Protein AF-A0A6M1YLV9-F1 (afdb_monomer)

Radius of gyration: 17.31 Å; Cα contacts (8 Å, |Δi|>4): 8; chains: 1; bounding box: 48×29×38 Å

Foldseek 3Di:
DDDPPPPPDPDPVVVVCVVVVVVVVLVPDDCPDPVNVVVVVVVVVVVPPPDDDDPDD

Structure (mmCIF, N/CA/C/O backbone):
data_AF-A0A6M1YLV9-F1
#
_entry.id   AF-A0A6M1YLV9-F1
#
loop_
_atom_site.group_PDB
_atom_site.id
_atom_site.type_symbol
_atom_site.label_atom_id
_atom_site.label_alt_id
_atom_site.label_comp_id
_atom_site.label_asym_id
_atom_site.label_entity_id
_atom_site.label_seq_id
_atom_site.pdbx_PDB_ins_code
_atom_site.Cartn_x
_atom_site.Cartn_y
_atom_site.Cartn_z
_atom_site.occupancy
_atom_site.B_iso_or_equiv
_atom_site.auth_seq_id
_atom_site.auth_comp_id
_atom_site.auth_asym_id
_atom_site.auth_atom_id
_atom_site.pdbx_PDB_model_num
ATOM 1 N N . GLN A 1 1 ? -9.808 10.920 25.302 1.00 43.97 1 GLN A N 1
ATOM 2 C CA . GLN A 1 1 ? -10.901 10.449 24.420 1.00 43.97 1 GLN A CA 1
ATOM 3 C C . GLN A 1 1 ? -10.319 9.484 23.400 1.00 43.97 1 GLN A C 1
ATOM 5 O O . GLN A 1 1 ? -9.350 9.838 22.744 1.00 43.97 1 GLN A O 1
ATOM 10 N N . ARG A 1 2 ? -10.840 8.255 23.310 1.00 48.12 2 ARG A N 1
ATOM 11 C CA . ARG A 1 2 ? -10.384 7.239 22.348 1.00 48.12 2 ARG A CA 1
ATOM 12 C C . ARG A 1 2 ? -11.244 7.403 21.092 1.00 48.12 2 ARG A C 1
ATOM 14 O O . ARG A 1 2 ? -12.403 7.008 21.099 1.00 48.12 2 ARG A O 1
ATOM 21 N N . VAL A 1 3 ? -10.728 8.091 20.076 1.00 49.78 3 VAL A N 1
ATOM 22 C CA . VAL A 1 3 ? -11.444 8.276 18.805 1.00 49.78 3 VAL A CA 1
ATOM 23 C C . VAL A 1 3 ? -11.421 6.936 18.071 1.00 49.78 3 VAL A C 1
ATOM 25 O O . VAL A 1 3 ? -10.356 6.456 17.687 1.00 49.78 3 VAL A O 1
ATOM 28 N N . ILE A 1 4 ? -12.582 6.290 17.951 1.00 60.34 4 ILE A N 1
ATOM 29 C CA . ILE A 1 4 ? -12.736 5.053 17.183 1.00 60.34 4 ILE A CA 1
ATOM 30 C C . ILE A 1 4 ? -12.868 5.465 15.717 1.00 60.34 4 ILE A C 1
ATOM 32 O O . ILE A 1 4 ? -13.937 5.856 15.268 1.00 60.34 4 ILE A O 1
ATOM 36 N N . TYR A 1 5 ? -11.759 5.411 14.982 1.00 53.59 5 TYR A N 1
ATOM 37 C CA . TYR A 1 5 ? -11.708 5.722 13.546 1.00 53.59 5 TYR A CA 1
ATOM 38 C C . TYR A 1 5 ? -12.280 4.605 12.654 1.00 53.59 5 TYR A C 1
ATOM 40 O O . TYR A 1 5 ? -12.263 4.721 11.432 1.00 53.59 5 TYR A O 1
ATOM 48 N N . ASN A 1 6 ? -12.767 3.512 13.245 1.00 54.81 6 ASN A N 1
ATOM 49 C CA . ASN A 1 6 ? -13.127 2.296 12.528 1.00 54.81 6 ASN A CA 1
ATOM 50 C C . ASN A 1 6 ? -14.652 2.169 12.389 1.00 54.81 6 ASN A C 1
ATOM 52 O O . ASN A 1 6 ? -15.275 1.344 13.044 1.00 54.81 6 ASN A O 1
ATOM 56 N N . THR A 1 7 ? -15.265 3.034 11.580 1.00 63.75 7 THR A N 1
ATOM 57 C CA . THR A 1 7 ? -16.663 2.873 11.126 1.00 63.75 7 THR A CA 1
ATOM 58 C C . THR A 1 7 ? -16.760 2.418 9.670 1.00 63.75 7 THR A C 1
ATOM 60 O O . THR A 1 7 ? -17.860 2.225 9.167 1.00 63.75 7 THR A O 1
ATOM 63 N N . TYR A 1 8 ? -15.627 2.240 8.982 1.00 74.44 8 TYR A N 1
ATOM 64 C CA . TYR A 1 8 ? -15.594 1.835 7.572 1.00 74.44 8 TYR A CA 1
ATOM 65 C C . TYR A 1 8 ? -15.711 0.323 7.360 1.00 74.44 8 TYR A C 1
ATOM 67 O O . TYR A 1 8 ? -16.077 -0.102 6.269 1.00 74.44 8 TYR A O 1
ATOM 75 N N . TYR A 1 9 ? -15.413 -0.477 8.386 1.00 77.19 9 TYR A N 1
ATOM 76 C CA . TYR A 1 9 ? -15.483 -1.934 8.336 1.00 77.19 9 TYR A CA 1
ATOM 77 C C . TYR A 1 9 ? -16.346 -2.432 9.486 1.00 77.19 9 TYR A C 1
ATOM 79 O O . TYR A 1 9 ? -16.077 -2.118 10.647 1.00 77.19 9 TYR A O 1
ATOM 87 N N . GLU A 1 10 ? -17.387 -3.187 9.147 1.00 82.19 10 GLU A N 1
ATOM 88 C CA . GLU A 1 10 ? -18.316 -3.775 10.113 1.00 82.19 10 GLU A CA 1
ATOM 89 C C . GLU A 1 10 ? -17.634 -4.884 10.925 1.00 82.19 10 GLU A C 1
ATOM 91 O O . GLU A 1 10 ? -17.841 -4.988 12.135 1.00 82.19 10 GLU A O 1
ATOM 96 N N . TYR A 1 11 ? -16.738 -5.646 10.285 1.00 84.31 11 TYR A N 1
ATOM 97 C CA . TYR A 1 11 ? -16.002 -6.738 10.908 1.00 84.31 11 TYR A CA 1
ATOM 98 C C . TYR A 1 11 ? -14.490 -6.496 10.904 1.00 84.31 11 TYR A C 1
ATOM 100 O O . TYR A 1 11 ? -13.908 -5.931 9.976 1.00 84.31 11 TYR A O 1
ATOM 108 N N . PHE A 1 12 ? -13.824 -6.972 11.961 1.00 83.75 12 PHE A N 1
ATOM 109 C CA . PHE A 1 12 ? -12.366 -6.891 12.073 1.00 83.75 12 PHE A CA 1
ATOM 110 C C . PHE A 1 12 ? -11.655 -7.627 10.932 1.00 83.75 12 PHE A C 1
ATOM 112 O O . PHE A 1 12 ? -10.628 -7.148 10.456 1.00 83.75 12 PHE A O 1
ATOM 119 N N . ASP A 1 13 ? -12.189 -8.765 10.481 1.00 87.62 13 ASP A N 1
ATOM 120 C CA . ASP A 1 13 ? -11.593 -9.521 9.380 1.00 87.62 13 ASP A CA 1
ATOM 121 C C . ASP A 1 13 ? -11.605 -8.751 8.055 1.00 87.62 13 ASP A C 1
ATOM 123 O O . ASP A 1 13 ? -10.622 -8.834 7.322 1.00 87.62 13 ASP A O 1
ATOM 127 N N . ASP A 1 14 ? -12.621 -7.925 7.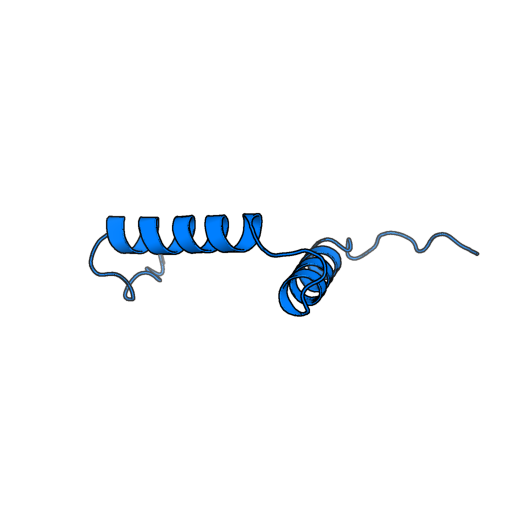791 1.00 85.88 14 ASP A N 1
ATOM 128 C CA . ASP A 1 14 ? -12.663 -7.084 6.587 1.00 85.88 14 ASP A CA 1
ATOM 129 C C . ASP A 1 14 ? -11.557 -6.025 6.624 1.00 85.88 14 ASP A C 1
ATOM 131 O O . ASP A 1 14 ? -10.812 -5.844 5.658 1.00 85.88 14 ASP A O 1
ATOM 135 N N . PHE A 1 15 ? -11.382 -5.375 7.781 1.00 86.19 15 PHE A N 1
ATOM 136 C CA . PHE A 1 15 ? -10.274 -4.448 8.001 1.00 86.19 15 PHE A CA 1
ATOM 137 C C . PHE A 1 15 ? -8.922 -5.156 7.849 1.00 86.19 15 PHE A C 1
ATOM 139 O O . PHE A 1 15 ? -8.024 -4.664 7.162 1.00 86.19 15 PHE A O 1
ATOM 146 N N . ARG A 1 16 ? -8.778 -6.336 8.463 1.00 87.62 16 ARG A N 1
ATOM 147 C CA . ARG A 1 16 ? -7.566 -7.155 8.396 1.00 87.62 16 ARG A CA 1
ATOM 148 C C . ARG A 1 16 ? -7.232 -7.490 6.944 1.00 87.62 16 ARG A C 1
ATOM 150 O O . ARG A 1 16 ? -6.101 -7.275 6.512 1.00 87.62 16 ARG A O 1
ATOM 157 N N . GLN A 1 17 ? -8.206 -7.974 6.182 1.00 91.69 17 GLN A N 1
ATOM 158 C CA . GLN A 1 17 ? -8.032 -8.331 4.781 1.00 91.69 17 GLN A CA 1
ATOM 159 C C . GLN A 1 17 ? -7.685 -7.114 3.922 1.00 91.69 17 GLN A C 1
ATOM 161 O O . GLN A 1 17 ? -6.781 -7.211 3.095 1.00 91.69 17 GLN A O 1
ATOM 166 N N . ALA A 1 18 ? -8.330 -5.966 4.139 1.00 88.81 18 ALA A N 1
ATOM 167 C CA . ALA A 1 18 ? -8.020 -4.737 3.415 1.00 88.81 18 ALA A CA 1
ATOM 168 C C . ALA A 1 18 ? -6.575 -4.279 3.660 1.00 88.81 18 ALA A C 1
ATOM 170 O O . ALA A 1 18 ? -5.844 -3.988 2.712 1.00 88.81 18 ALA A O 1
ATOM 171 N N . VAL A 1 19 ? -6.131 -4.279 4.922 1.00 88.19 19 VAL A N 1
ATOM 172 C CA . VAL A 1 19 ? -4.762 -3.889 5.288 1.00 88.19 19 VAL A CA 1
ATOM 173 C C . VAL A 1 19 ? -3.736 -4.857 4.702 1.00 88.19 19 VAL A C 1
ATOM 175 O O . VAL A 1 19 ? -2.803 -4.425 4.026 1.00 88.19 19 VAL A O 1
ATOM 178 N N . PHE A 1 20 ? -3.896 -6.166 4.913 1.00 90.62 20 PHE A N 1
ATOM 179 C CA . PHE A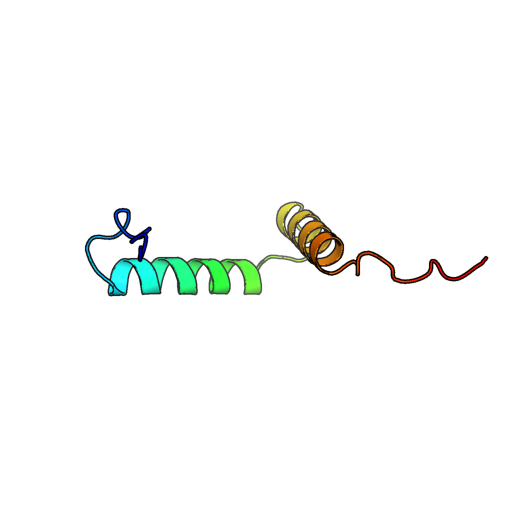 1 20 ? -2.931 -7.142 4.400 1.00 90.62 20 PHE A CA 1
ATOM 180 C C . PHE A 1 20 ? -2.960 -7.252 2.872 1.00 90.62 20 PHE A C 1
ATOM 182 O O . PHE A 1 20 ? -1.907 -7.419 2.262 1.00 90.62 20 PHE A O 1
ATOM 189 N N . GLY A 1 21 ? -4.126 -7.103 2.241 1.00 91.25 21 GLY A N 1
ATOM 190 C CA . GLY A 1 21 ? -4.257 -7.070 0.785 1.00 91.25 21 GLY A CA 1
ATOM 191 C C . GLY A 1 21 ? -3.569 -5.852 0.172 1.00 91.25 21 GLY A C 1
ATOM 192 O O . GLY A 1 21 ? -2.854 -5.981 -0.822 1.00 91.25 21 GLY A O 1
ATOM 193 N N . PHE A 1 22 ? -3.705 -4.682 0.799 1.00 88.62 22 PHE A N 1
ATOM 194 C CA . PHE A 1 22 ? -2.991 -3.472 0.394 1.00 88.62 22 PHE A CA 1
ATOM 195 C C . PHE A 1 22 ? -1.471 -3.641 0.503 1.00 88.62 22 PHE A C 1
ATOM 197 O O . PHE A 1 22 ? -0.752 -3.369 -0.458 1.00 88.62 22 PHE A O 1
ATOM 204 N N . LEU A 1 23 ? -0.981 -4.152 1.638 1.00 85.94 23 LEU A N 1
ATOM 205 C CA . LEU A 1 23 ? 0.448 -4.415 1.834 1.00 85.94 23 LEU A CA 1
ATOM 206 C C . LEU A 1 23 ? 0.980 -5.434 0.819 1.00 85.94 23 LEU A C 1
ATOM 208 O O . LEU A 1 23 ? 2.010 -5.190 0.199 1.00 85.94 23 LEU A O 1
ATOM 212 N N . GLY A 1 24 ? 0.247 -6.527 0.585 1.00 90.50 24 GLY A N 1
ATOM 213 C CA . GLY A 1 24 ? 0.603 -7.522 -0.426 1.00 90.50 24 GLY A CA 1
ATOM 214 C C . GLY A 1 24 ? 0.629 -6.947 -1.842 1.00 90.50 24 GLY A C 1
ATOM 2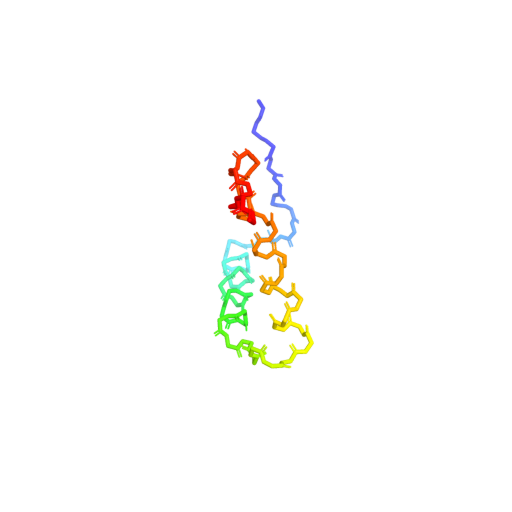15 O O . GLY A 1 24 ? 1.500 -7.301 -2.634 1.00 90.50 24 GLY A O 1
ATOM 216 N N . SER A 1 25 ? -0.280 -6.022 -2.154 1.00 88.19 25 SER A N 1
ATOM 217 C CA . SER A 1 25 ? -0.295 -5.328 -3.443 1.00 88.19 25 SER A CA 1
ATOM 218 C C . SER A 1 25 ? 0.954 -4.469 -3.604 1.00 88.19 25 SER A C 1
ATOM 220 O O . SER A 1 25 ? 1.632 -4.591 -4.617 1.00 88.19 25 SER A O 1
ATOM 222 N N . ILE A 1 26 ? 1.311 -3.677 -2.585 1.00 86.44 26 ILE A N 1
ATOM 223 C CA . ILE A 1 26 ? 2.517 -2.836 -2.594 1.00 86.44 26 ILE A CA 1
ATOM 224 C C . ILE A 1 26 ? 3.790 -3.663 -2.748 1.00 86.44 26 ILE A C 1
ATOM 226 O O . ILE A 1 26 ? 4.650 -3.308 -3.549 1.00 86.44 26 ILE A O 1
ATOM 230 N N . SER A 1 27 ? 3.919 -4.761 -2.001 1.00 85.75 27 SER A N 1
ATOM 231 C CA . SER A 1 27 ? 5.115 -5.610 -2.042 1.00 85.75 27 SER A CA 1
ATOM 232 C C . SER A 1 27 ? 5.375 -6.235 -3.414 1.00 85.75 27 SER A C 1
ATOM 234 O O . SER A 1 27 ? 6.513 -6.595 -3.697 1.00 85.75 27 SER A O 1
ATOM 236 N N . ASN A 1 28 ? 4.346 -6.348 -4.256 1.00 90.00 28 ASN A N 1
ATOM 237 C CA . ASN A 1 28 ? 4.436 -6.911 -5.602 1.00 90.00 28 ASN A CA 1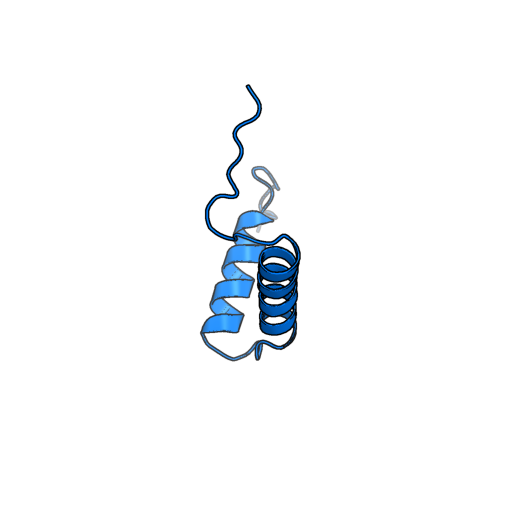
ATOM 238 C C . ASN A 1 28 ? 4.361 -5.848 -6.712 1.00 90.00 28 ASN A C 1
ATOM 240 O O . ASN A 1 28 ? 4.257 -6.208 -7.885 1.00 90.00 28 ASN A O 1
ATOM 244 N N . ILE A 1 29 ? 4.385 -4.551 -6.376 1.00 91.62 29 ILE A N 1
ATOM 245 C CA . ILE A 1 29 ? 4.410 -3.489 -7.387 1.00 91.62 29 ILE A CA 1
ATOM 246 C C . ILE A 1 29 ? 5.690 -3.617 -8.217 1.00 91.62 29 ILE A C 1
ATOM 248 O O . ILE A 1 29 ? 6.788 -3.699 -7.669 1.00 91.62 29 ILE A O 1
ATOM 252 N N . ASP A 1 30 ? 5.546 -3.559 -9.542 1.00 91.31 30 ASP A N 1
ATOM 253 C CA . ASP A 1 30 ? 6.680 -3.418 -10.453 1.00 91.31 30 ASP A CA 1
ATOM 254 C C . ASP A 1 30 ? 7.427 -2.099 -10.154 1.00 91.31 30 ASP A C 1
ATOM 256 O O . ASP A 1 30 ? 6.842 -1.019 -10.329 1.00 91.31 30 ASP A O 1
ATOM 260 N N . PRO A 1 31 ? 8.708 -2.147 -9.740 1.00 88.19 31 PRO A N 1
ATOM 261 C CA . PRO A 1 31 ? 9.498 -0.958 -9.425 1.00 88.19 31 PRO A CA 1
ATOM 262 C C . PRO A 1 31 ? 9.665 0.014 -10.598 1.00 88.19 31 PRO A C 1
ATOM 264 O O . PRO A 1 31 ? 9.932 1.196 -10.378 1.00 88.19 31 PRO A O 1
ATOM 267 N N . LEU A 1 32 ? 9.533 -0.467 -11.838 1.00 91.81 32 LEU A N 1
ATOM 268 C CA . LEU A 1 32 ? 9.659 0.350 -13.046 1.00 91.81 32 LEU A CA 1
ATOM 269 C C . LEU A 1 32 ? 8.331 0.971 -13.487 1.00 91.81 32 LEU A C 1
ATOM 271 O O . LEU A 1 32 ? 8.332 1.886 -14.310 1.00 91.81 32 LEU A O 1
ATOM 275 N N . SER A 1 33 ? 7.209 0.526 -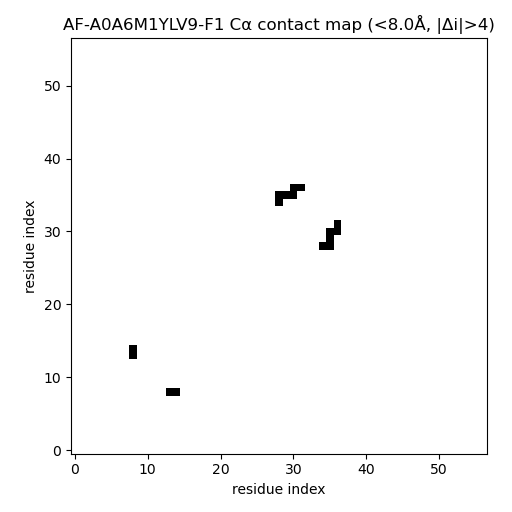12.919 1.00 92.06 33 SER A N 1
ATOM 276 C CA . SER A 1 33 ? 5.911 1.149 -13.158 1.00 92.06 33 SER A CA 1
ATOM 277 C C . SER A 1 33 ? 5.857 2.562 -12.572 1.00 92.06 33 SER A C 1
ATOM 279 O O . SER A 1 33 ? 6.494 2.866 -11.560 1.00 92.06 33 SER A O 1
ATOM 281 N N . THR A 1 34 ? 5.028 3.429 -13.158 1.00 92.88 34 THR A N 1
ATOM 282 C CA . THR A 1 34 ? 4.791 4.785 -12.637 1.00 92.88 34 THR A CA 1
ATOM 283 C C . THR A 1 34 ? 4.372 4.765 -11.165 1.00 92.88 34 THR A C 1
ATOM 285 O O . THR A 1 34 ? 4.853 5.572 -10.374 1.00 92.88 34 THR A O 1
ATOM 288 N N . LEU A 1 35 ? 3.523 3.808 -10.770 1.00 89.06 35 LEU A N 1
ATOM 289 C CA . LEU A 1 35 ? 3.080 3.662 -9.384 1.00 89.06 35 LEU A CA 1
ATOM 290 C C . LEU A 1 35 ? 4.236 3.274 -8.449 1.00 89.06 35 LEU A C 1
ATOM 292 O O . LEU A 1 35 ? 4.356 3.847 -7.368 1.00 89.06 35 LEU A O 1
ATOM 296 N N . GLY A 1 36 ? 5.098 2.339 -8.861 1.00 89.44 36 GLY A N 1
ATOM 297 C CA . GLY A 1 36 ? 6.259 1.909 -8.075 1.00 89.44 36 GLY A CA 1
ATOM 298 C C . GLY A 1 36 ? 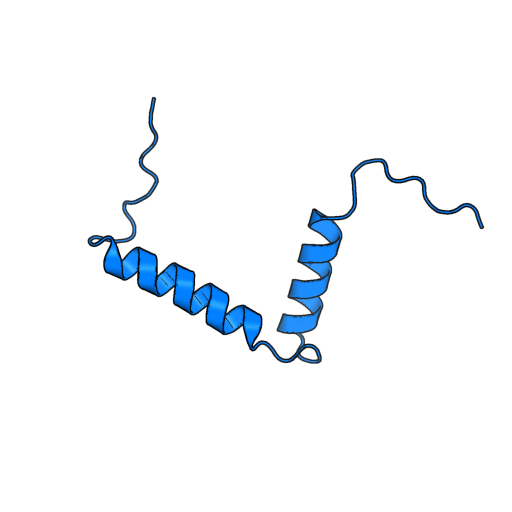7.279 3.020 -7.863 1.00 89.44 36 GLY A C 1
ATOM 299 O O . GLY A 1 36 ? 7.786 3.199 -6.750 1.00 89.44 36 GLY A O 1
ATOM 300 N N . GLN A 1 37 ? 7.523 3.820 -8.900 1.00 92.31 37 GLN A N 1
ATOM 301 C CA . GLN A 1 37 ? 8.426 4.966 -8.830 1.00 92.31 37 GLN A CA 1
ATOM 302 C C . GLN A 1 37 ? 7.884 6.064 -7.906 1.00 92.31 37 GLN A C 1
ATOM 304 O O . GLN A 1 37 ? 8.606 6.532 -7.022 1.00 92.31 37 GLN A O 1
ATOM 309 N N . GLU A 1 38 ? 6.609 6.432 -8.052 1.00 91.25 38 GLU A N 1
ATOM 310 C CA . GLU A 1 38 ? 5.970 7.453 -7.212 1.00 91.25 38 GLU A CA 1
ATOM 311 C C . GLU A 1 38 ? 5.845 7.006 -5.749 1.00 91.25 38 GLU A C 1
ATOM 313 O O . GLU A 1 38 ? 6.125 7.784 -4.834 1.00 91.25 38 GLU A O 1
ATOM 318 N N . PHE A 1 39 ? 5.505 5.737 -5.503 1.00 87.75 39 PHE A N 1
ATOM 319 C CA . PHE A 1 39 ? 5.480 5.179 -4.151 1.00 87.75 39 PHE A CA 1
ATOM 320 C C . PHE A 1 39 ? 6.870 5.215 -3.502 1.00 87.75 39 PHE A C 1
ATOM 322 O O . PHE A 1 39 ? 7.021 5.710 -2.385 1.00 87.75 39 PHE A O 1
ATOM 329 N N . SER A 1 40 ? 7.905 4.778 -4.224 1.00 85.25 40 SER A N 1
ATOM 330 C CA . SER A 1 40 ? 9.288 4.797 -3.733 1.00 85.25 40 SER A CA 1
ATOM 331 C C . SER A 1 40 ? 9.795 6.214 -3.458 1.00 85.25 40 SER A C 1
ATOM 333 O O . SER A 1 40 ? 10.523 6.431 -2.487 1.00 85.25 40 SER A O 1
ATOM 335 N N . ARG A 1 41 ? 9.412 7.195 -4.289 1.00 88.19 41 ARG A N 1
ATOM 336 C CA . ARG A 1 41 ? 9.693 8.617 -4.045 1.00 88.19 41 ARG A CA 1
ATOM 337 C C . ARG A 1 41 ? 9.038 9.076 -2.744 1.00 88.19 41 ARG A C 1
ATOM 339 O O . ARG A 1 41 ? 9.744 9.560 -1.872 1.00 88.19 41 ARG A O 1
ATOM 346 N N . LYS A 1 42 ? 7.735 8.847 -2.563 1.00 86.50 42 LYS A N 1
ATOM 347 C CA . LYS A 1 42 ? 7.033 9.262 -1.338 1.00 86.50 42 LYS A CA 1
ATOM 348 C C . LYS A 1 42 ? 7.600 8.627 -0.075 1.00 86.50 42 LYS A C 1
ATOM 350 O O . LYS A 1 42 ? 7.754 9.315 0.927 1.00 86.50 42 LYS A O 1
ATOM 355 N N . VAL A 1 43 ? 7.928 7.335 -0.118 1.00 84.25 43 VAL A N 1
ATOM 356 C CA . VAL A 1 43 ? 8.592 6.656 1.003 1.00 84.25 43 VAL A CA 1
ATOM 357 C C . VAL A 1 43 ? 9.904 7.371 1.318 1.00 84.25 43 VAL A C 1
ATOM 359 O O . VAL A 1 43 ? 10.109 7.795 2.450 1.00 84.25 43 VAL A O 1
ATOM 362 N N . ARG A 1 44 ? 10.759 7.593 0.314 1.00 82.06 44 ARG A N 1
ATOM 363 C CA . ARG A 1 44 ? 12.014 8.335 0.486 1.00 82.06 44 ARG A CA 1
ATOM 364 C C . ARG A 1 44 ? 11.795 9.720 1.093 1.00 82.06 44 ARG A C 1
ATOM 366 O O . ARG A 1 44 ? 12.545 10.078 1.989 1.00 82.06 44 ARG A O 1
ATOM 373 N N . ASP A 1 45 ? 10.783 10.458 0.652 1.00 84.12 45 ASP A N 1
ATOM 374 C CA . ASP A 1 45 ? 10.478 11.801 1.155 1.00 84.12 45 ASP A CA 1
ATOM 375 C C . ASP A 1 45 ? 10.003 11.764 2.619 1.00 84.12 45 ASP A C 1
ATOM 377 O O . ASP A 1 45 ? 10.384 12.614 3.417 1.00 84.12 45 ASP A O 1
ATOM 381 N N . CYS A 1 46 ? 9.233 10.745 3.017 1.00 79.25 46 CYS A N 1
ATOM 382 C CA . CYS A 1 46 ? 8.841 10.538 4.416 1.00 79.25 46 CYS A CA 1
ATOM 383 C C . CYS A 1 46 ? 10.016 10.124 5.319 1.00 79.25 46 CYS A C 1
ATOM 385 O O . CYS A 1 46 ? 9.991 10.405 6.516 1.00 79.25 46 CYS A O 1
ATOM 387 N N . PHE A 1 47 ? 11.023 9.445 4.760 1.00 70.94 47 PHE A N 1
ATOM 388 C CA . PHE A 1 47 ? 12.229 9.008 5.472 1.00 70.94 47 PHE A CA 1
ATOM 389 C C . PHE A 1 47 ? 13.429 9.945 5.279 1.00 70.94 47 PHE A C 1
ATOM 391 O O . PHE A 1 47 ? 14.487 9.705 5.867 1.00 70.94 47 PHE A O 1
ATOM 398 N N . GLN A 1 48 ? 13.289 11.026 4.506 1.00 66.44 48 GLN A N 1
ATOM 399 C CA . GLN A 1 48 ? 14.251 12.118 4.521 1.00 66.44 48 GLN A CA 1
ATOM 400 C C . GLN A 1 48 ? 14.189 12.740 5.911 1.00 66.44 48 GLN A C 1
ATOM 402 O O . GLN A 1 48 ? 13.242 13.438 6.268 1.00 66.44 48 GLN A O 1
ATOM 407 N N . ALA A 1 49 ? 15.195 12.426 6.725 1.00 59.19 49 ALA A N 1
ATOM 408 C CA . ALA A 1 49 ? 15.330 12.997 8.048 1.00 59.19 49 ALA A CA 1
ATOM 409 C C . ALA A 1 49 ? 15.301 14.524 7.927 1.00 59.19 49 ALA A C 1
ATOM 411 O O . ALA A 1 49 ? 16.170 15.121 7.287 1.00 59.19 49 ALA A O 1
ATOM 412 N N . ILE A 1 50 ? 14.298 15.146 8.548 1.00 58.44 50 ILE A N 1
ATOM 413 C CA . ILE A 1 50 ? 14.248 16.593 8.742 1.00 58.44 50 ILE A CA 1
ATOM 414 C C . ILE A 1 50 ? 15.502 16.955 9.554 1.00 58.44 50 ILE A C 1
ATOM 416 O O . ILE A 1 50 ? 15.543 16.741 10.763 1.00 58.44 50 ILE A 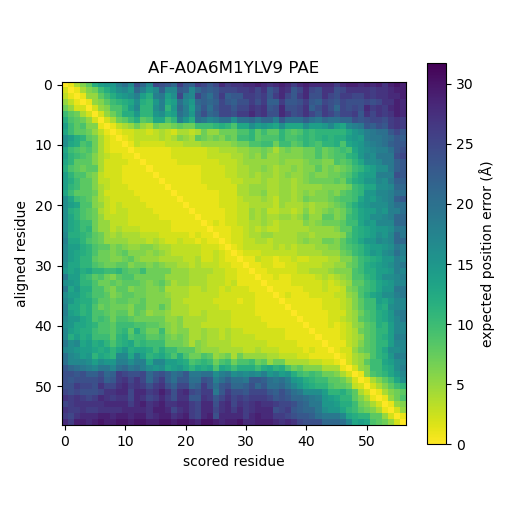O 1
ATOM 420 N N . GLY A 1 51 ? 16.551 17.425 8.870 1.00 58.06 51 GLY A N 1
ATOM 421 C CA . GLY A 1 51 ? 17.831 17.812 9.474 1.00 58.06 51 GLY A CA 1
ATOM 422 C C . GLY A 1 51 ? 19.050 16.937 9.156 1.00 58.06 51 GLY A C 1
ATOM 423 O O . GLY A 1 51 ? 20.107 17.197 9.729 1.00 58.06 51 GLY A O 1
ATOM 424 N N . ALA A 1 52 ? 18.977 15.938 8.264 1.00 56.44 52 ALA A N 1
ATOM 425 C CA . ALA A 1 52 ? 20.211 15.300 7.790 1.00 56.44 52 ALA A CA 1
ATOM 426 C C . ALA A 1 52 ? 21.038 16.319 6.977 1.00 56.44 52 ALA A C 1
ATOM 428 O O . ALA A 1 52 ? 20.500 16.907 6.035 1.00 56.44 52 ALA A O 1
ATOM 429 N N . PRO A 1 53 ? 22.317 16.563 7.325 1.00 54.47 53 PRO A N 1
ATOM 430 C CA . PRO A 1 53 ? 23.141 17.507 6.588 1.00 54.47 53 PRO A CA 1
ATOM 431 C C . PRO A 1 53 ? 23.282 17.023 5.144 1.00 54.47 53 PRO A C 1
ATOM 433 O O . PRO A 1 53 ? 23.623 15.865 4.895 1.00 54.47 53 PRO A O 1
ATOM 436 N N . LEU A 1 54 ? 23.005 17.921 4.196 1.00 60.78 54 LEU A N 1
ATOM 437 C CA . LEU A 1 54 ? 23.393 17.735 2.802 1.00 60.78 54 LEU A CA 1
ATOM 438 C C . LEU A 1 54 ? 24.902 17.431 2.790 1.00 60.78 54 LEU A C 1
ATOM 440 O O . LEU A 1 54 ? 25.655 18.180 3.420 1.00 60.78 54 LEU A O 1
ATOM 444 N N . PRO A 1 55 ? 25.369 16.351 2.138 1.00 54.69 55 PRO A N 1
ATOM 445 C CA . PRO A 1 55 ? 26.797 16.154 1.962 1.00 54.69 55 PRO A CA 1
ATOM 446 C C . PRO A 1 55 ? 27.313 17.351 1.161 1.00 54.69 55 PRO A C 1
ATOM 448 O O . PRO A 1 55 ? 26.864 17.575 0.035 1.00 54.69 55 PRO A O 1
ATOM 451 N N . ASN A 1 56 ? 28.186 18.157 1.770 1.00 48.00 56 ASN A N 1
ATOM 452 C CA . ASN A 1 56 ? 28.816 19.288 1.097 1.00 48.00 56 ASN A CA 1
ATOM 453 C C . ASN A 1 56 ? 29.515 18.779 -0.171 1.00 48.00 56 ASN A C 1
ATOM 455 O O . ASN A 1 56 ? 30.263 17.800 -0.110 1.00 48.00 56 ASN A O 1
ATOM 459 N N . SER A 1 57 ? 29.199 19.425 -1.297 1.00 47.3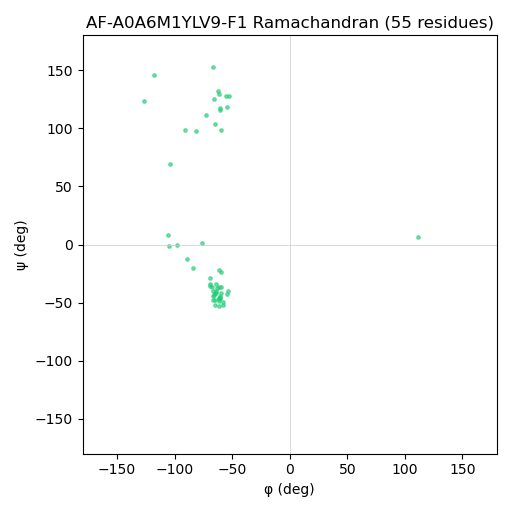1 57 SER A N 1
ATOM 460 C CA . SER A 1 57 ? 29.896 19.262 -2.579 1.00 47.31 57 SER A CA 1
ATOM 461 C C . SER A 1 57 ? 31.353 19.694 -2.486 1.00 47.31 57 SER A C 1
ATOM 463 O O . SER A 1 57 ? 31.634 20.631 -1.703 1.00 47.31 57 SER A O 1
#

Mean predicted aligned error: 10.65 Å

Secondary structure (DSSP, 8-state):
-------S-SSHHHHHHHHHHHHHHHHT--TTSHHHHHHHHHHHHHHS-TTPPPPP-

Sequence (57 aa):
QRVIYNTYYEYFDDFRQAVFGFLGSI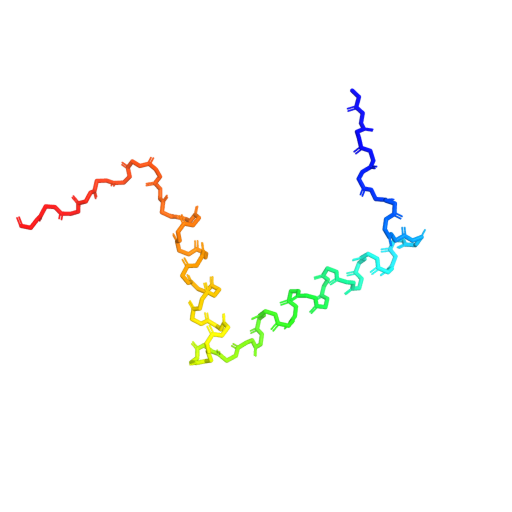SNIDPLSTLGQEFSRKVRDCFQAIGAPLPNS

pLDDT: mean 77.4, std 15.39, range [43.97, 92.88]

Solvent-accessible surface area (backbone atoms only — not comparable to full-atom values): 3698 Å² total; per-residue (Å²): 134,87,83,81,85,70,79,87,44,95,44,70,66,56,48,50,48,53,54,52,50,50,52,55,50,60,77,66,48,55,65,86,39,72,66,30,43,52,50,52,48,52,52,50,61,75,65,52,59,92,78,66,78,76,81,80,128